Protein AF-A0A969VUM1-F1 (afdb_monomer_lite)

Radius of gyration: 18.4 Å; chains: 1; bounding box: 45×18×63 Å

Structure (mmCIF, N/CA/C/O backbone):
data_AF-A0A969VUM1-F1
#
_entry.id   AF-A0A969VUM1-F1
#
loop_
_atom_site.group_PDB
_atom_site.id
_atom_site.type_symbol
_atom_site.label_atom_id
_atom_site.label_alt_id
_atom_site.label_comp_id
_atom_site.label_asym_id
_atom_site.label_entity_id
_atom_site.label_seq_id
_atom_site.pdbx_PDB_ins_code
_atom_site.Cartn_x
_atom_site.Cartn_y
_atom_site.Cartn_z
_atom_site.occupancy
_atom_site.B_iso_or_equiv
_atom_site.auth_seq_id
_atom_site.auth_comp_id
_atom_site.auth_asym_id
_atom_site.auth_atom_id
_atom_site.pdbx_PDB_model_num
ATOM 1 N N . MET A 1 1 ? -13.388 -3.377 32.852 1.00 68.19 1 MET A N 1
ATOM 2 C CA . MET A 1 1 ? -12.351 -3.955 31.964 1.00 68.19 1 MET A CA 1
ATOM 3 C C . MET A 1 1 ? -12.752 -3.916 30.489 1.00 68.19 1 MET A C 1
ATOM 5 O O . MET A 1 1 ? -11.965 -3.438 29.685 1.00 68.19 1 MET A O 1
ATOM 9 N N . GLU A 1 2 ? -13.977 -4.299 30.121 1.00 82.88 2 GLU A N 1
ATOM 10 C CA 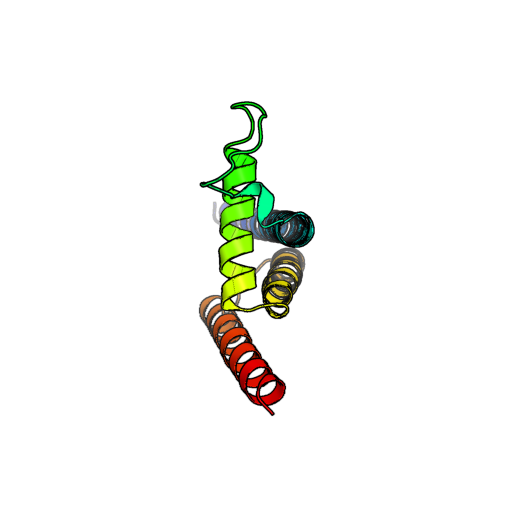. GLU A 1 2 ? -14.432 -4.347 28.713 1.00 82.88 2 GLU A CA 1
ATOM 11 C C . GLU A 1 2 ? -14.342 -3.014 27.940 1.00 82.88 2 GLU A C 1
ATOM 13 O O . GLU A 1 2 ? -13.953 -2.992 26.770 1.00 82.88 2 GLU A O 1
ATOM 18 N N . LYS A 1 3 ? -14.620 -1.878 28.600 1.00 87.06 3 LYS A N 1
ATOM 19 C CA . LYS A 1 3 ? -14.476 -0.539 27.993 1.00 87.06 3 LYS A CA 1
ATOM 20 C C . LYS A 1 3 ? -13.031 -0.226 27.580 1.00 87.06 3 LYS A C 1
ATOM 22 O O . LYS A 1 3 ? -12.814 0.354 26.521 1.00 87.06 3 LYS A O 1
ATOM 27 N N . ILE A 1 4 ? -12.053 -0.648 28.386 1.00 90.94 4 ILE A N 1
ATOM 28 C CA . ILE A 1 4 ? -10.622 -0.435 28.115 1.00 90.94 4 ILE A CA 1
ATOM 29 C C . ILE A 1 4 ? -10.189 -1.288 26.918 1.00 90.94 4 ILE A C 1
ATOM 31 O O . ILE A 1 4 ? -9.538 -0.784 26.010 1.00 90.94 4 ILE A O 1
ATOM 35 N N . ILE A 1 5 ? -10.617 -2.553 26.866 1.00 90.62 5 ILE A N 1
ATOM 36 C CA . ILE A 1 5 ? -10.313 -3.463 25.750 1.00 90.62 5 ILE A CA 1
ATOM 37 C C . ILE A 1 5 ? -10.879 -2.920 24.433 1.00 90.62 5 ILE A C 1
ATOM 39 O O . ILE A 1 5 ? -10.184 -2.889 23.419 1.00 90.62 5 ILE A O 1
ATOM 43 N N . THR A 1 6 ? -12.125 -2.443 24.454 1.00 90.94 6 THR A N 1
ATOM 44 C CA . THR A 1 6 ? -12.776 -1.868 23.268 1.00 90.94 6 THR A CA 1
ATOM 45 C C . THR A 1 6 ? -12.041 -0.619 22.783 1.00 90.94 6 THR A C 1
ATOM 47 O O . THR A 1 6 ? -11.778 -0.482 21.589 1.00 90.94 6 THR A O 1
ATOM 50 N N . PHE A 1 7 ? -11.643 0.259 23.706 1.00 92.38 7 PHE A N 1
ATOM 51 C CA . PHE A 1 7 ? -10.846 1.441 23.388 1.00 92.38 7 PHE A CA 1
ATOM 52 C C . PHE A 1 7 ? -9.497 1.079 22.747 1.00 92.38 7 PHE A C 1
ATOM 54 O O . PHE A 1 7 ? -9.155 1.617 21.693 1.00 92.38 7 PHE A O 1
ATOM 61 N N . ILE A 1 8 ? -8.765 0.124 23.333 1.0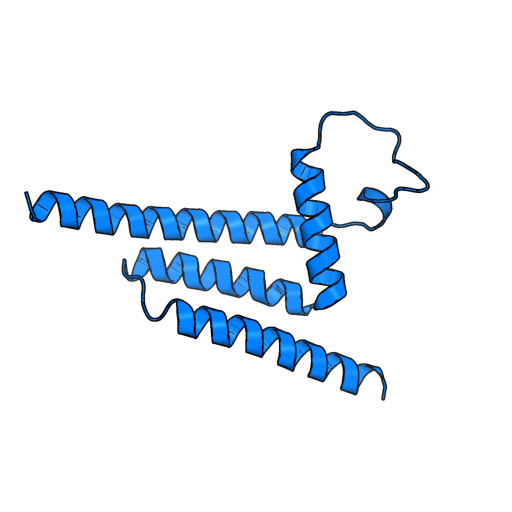0 93.12 8 ILE A N 1
ATOM 62 C CA . ILE A 1 8 ? -7.481 -0.352 22.798 1.00 93.12 8 ILE A CA 1
ATOM 63 C C . ILE A 1 8 ? -7.668 -0.935 21.393 1.00 93.12 8 ILE A C 1
ATOM 65 O O . ILE A 1 8 ? -6.918 -0.590 20.484 1.00 93.12 8 ILE A O 1
ATOM 69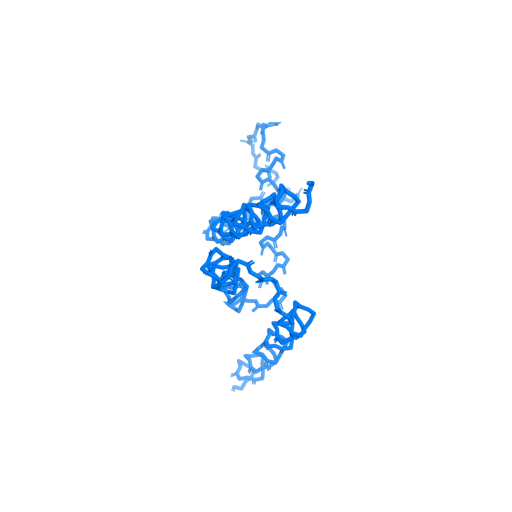 N N . LYS A 1 9 ? -8.697 -1.764 21.179 1.00 92.25 9 LYS A N 1
ATOM 70 C CA . LYS A 1 9 ? -8.981 -2.375 19.873 1.00 92.25 9 LYS A CA 1
ATOM 71 C C . LYS A 1 9 ? -9.212 -1.325 18.786 1.00 92.25 9 LYS A C 1
ATOM 73 O O . LYS A 1 9 ? -8.646 -1.433 17.703 1.00 92.25 9 LYS A O 1
ATOM 78 N N . VAL A 1 10 ? -10.007 -0.297 19.080 1.00 93.50 10 VAL A N 1
ATOM 79 C CA . VAL A 1 10 ? -10.263 0.805 18.141 1.00 93.50 10 VAL A CA 1
ATOM 80 C C . VAL A 1 10 ? -8.969 1.544 17.792 1.00 93.50 10 VAL A C 1
ATOM 82 O O . VAL A 1 10 ? -8.707 1.797 16.618 1.00 93.50 10 VAL A O 1
ATOM 85 N N . LYS A 1 11 ? -8.127 1.832 18.789 1.00 94.06 11 LYS A N 1
ATOM 86 C CA . LYS A 1 11 ? -6.848 2.523 18.583 1.00 94.06 11 LYS A CA 1
ATOM 87 C C . LYS A 1 11 ? -5.845 1.698 17.782 1.00 94.06 11 LYS A C 1
ATOM 89 O O . LYS A 1 11 ? -5.161 2.246 16.924 1.00 94.06 11 LYS A O 1
ATOM 94 N N . LEU A 1 12 ? -5.796 0.387 18.004 1.00 94.44 12 LEU A N 1
ATOM 95 C CA . LEU A 1 12 ? -4.969 -0.519 17.208 1.00 94.44 12 LEU A CA 1
ATOM 96 C C . LEU A 1 12 ? -5.400 -0.543 15.738 1.00 94.44 12 LEU A C 1
ATOM 98 O O . LEU A 1 12 ? -4.541 -0.560 14.863 1.00 94.44 12 LEU A O 1
ATOM 102 N N . ILE A 1 13 ? -6.706 -0.496 15.452 1.00 94.50 13 ILE A N 1
ATOM 103 C CA . ILE A 1 13 ? -7.208 -0.448 14.070 1.00 94.50 13 ILE A CA 1
ATOM 104 C C . ILE A 1 13 ? -6.856 0.888 13.399 1.00 94.50 13 ILE A C 1
ATOM 106 O O . ILE A 1 13 ? -6.438 0.890 12.242 1.00 94.50 13 ILE A O 1
ATOM 110 N N . GLU A 1 14 ? -6.969 2.011 14.115 1.00 93.50 14 GLU A N 1
ATOM 111 C CA . GLU A 1 14 ? -6.528 3.322 13.611 1.00 93.50 14 GLU A CA 1
ATOM 112 C C . GLU A 1 14 ? -5.025 3.315 13.284 1.00 93.50 14 GLU A C 1
ATOM 114 O O . GLU A 1 14 ? -4.632 3.717 12.189 1.00 93.50 14 GLU A O 1
ATOM 119 N N . LEU A 1 15 ? -4.191 2.797 14.195 1.00 95.62 15 LEU A N 1
ATOM 120 C CA . LEU A 1 15 ? -2.746 2.665 13.980 1.00 95.62 15 LEU A CA 1
ATOM 121 C C . LEU A 1 15 ? -2.422 1.746 12.800 1.00 95.62 15 LEU A C 1
ATOM 123 O O . LEU A 1 15 ? -1.580 2.094 11.976 1.00 95.62 15 LEU A O 1
ATOM 127 N N . ALA A 1 16 ? -3.112 0.610 12.674 1.00 94.88 16 ALA A N 1
ATOM 128 C CA . ALA A 1 16 ? -2.946 -0.293 11.540 1.00 94.88 16 ALA A CA 1
ATOM 129 C C . ALA A 1 16 ? -3.277 0.405 10.213 1.00 94.88 16 ALA A C 1
ATOM 131 O O . ALA A 1 16 ? -2.542 0.251 9.239 1.00 94.88 16 ALA A O 1
ATOM 132 N N . GLY A 1 17 ? -4.336 1.220 10.179 1.00 95.62 17 GLY A N 1
ATOM 133 C CA . GLY A 1 17 ? -4.683 2.025 9.010 1.00 95.62 17 GLY A CA 1
ATOM 134 C C . GLY A 1 17 ? -3.595 3.032 8.638 1.00 95.62 17 GLY A C 1
ATOM 135 O O . GLY A 1 17 ? -3.199 3.099 7.477 1.00 95.62 17 GLY A O 1
ATOM 136 N N . ILE A 1 18 ? -3.045 3.748 9.624 1.00 96.69 18 ILE A N 1
ATOM 137 C CA . ILE A 1 18 ? -1.940 4.699 9.416 1.00 96.69 18 ILE A CA 1
ATOM 138 C C . ILE A 1 18 ? -0.702 3.982 8.866 1.00 96.69 18 ILE A C 1
ATOM 140 O O . ILE A 1 18 ? -0.146 4.403 7.853 1.00 96.69 18 ILE A O 1
ATOM 144 N N . VAL A 1 19 ? -0.299 2.868 9.484 1.00 96.81 19 VAL A N 1
ATOM 145 C CA . VAL A 1 19 ? 0.845 2.061 9.028 1.00 96.81 19 VAL A CA 1
ATOM 146 C C . VAL A 1 19 ? 0.628 1.548 7.603 1.00 96.81 19 VAL A C 1
ATOM 148 O O . VAL A 1 19 ? 1.559 1.573 6.805 1.00 96.81 19 VAL A O 1
ATOM 151 N N . THR A 1 20 ? -0.599 1.147 7.259 1.00 95.19 20 THR A N 1
ATOM 152 C CA . THR A 1 20 ? -0.953 0.684 5.906 1.00 95.19 20 THR A CA 1
ATOM 153 C C . THR A 1 20 ? -0.822 1.799 4.862 1.00 95.19 20 THR A C 1
ATOM 155 O O . THR A 1 20 ? -0.361 1.558 3.749 1.00 95.19 20 THR A O 1
ATOM 158 N N . ILE A 1 21 ? -1.181 3.040 5.207 1.00 97.12 21 ILE A N 1
ATOM 159 C CA . ILE A 1 21 ? -0.987 4.192 4.313 1.00 97.12 21 ILE A CA 1
ATOM 160 C C . ILE A 1 21 ? 0.506 4.465 4.114 1.00 97.12 21 ILE A C 1
ATOM 162 O O . ILE A 1 21 ? 0.954 4.635 2.980 1.00 97.12 21 ILE A O 1
ATOM 166 N N . PHE A 1 22 ? 1.288 4.481 5.198 1.00 96.88 22 PHE A N 1
ATOM 167 C CA . PHE A 1 22 ? 2.731 4.711 5.114 1.00 96.88 22 PHE A CA 1
ATOM 168 C C . PHE A 1 22 ? 3.454 3.617 4.329 1.00 96.88 22 PHE A C 1
ATOM 170 O O . PHE A 1 22 ? 4.333 3.936 3.530 1.00 96.88 22 PHE A O 1
ATOM 177 N N . SER A 1 23 ? 3.075 2.347 4.498 1.00 94.56 23 SER A N 1
ATOM 178 C CA . SER A 1 23 ? 3.640 1.257 3.699 1.00 94.56 23 SER A CA 1
ATOM 179 C C . SER A 1 23 ? 3.266 1.390 2.222 1.00 94.56 23 SER A C 1
ATOM 181 O O . SER A 1 23 ? 4.125 1.190 1.367 1.00 94.56 23 SER A O 1
ATOM 183 N N . GLY A 1 24 ? 2.036 1.818 1.915 1.00 95.81 24 GLY A N 1
ATOM 184 C CA . GLY A 1 24 ? 1.615 2.159 0.556 1.00 95.81 24 GLY A CA 1
ATOM 185 C C . GLY A 1 24 ? 2.468 3.269 -0.063 1.00 95.81 24 GLY A C 1
ATOM 186 O O . GLY A 1 24 ? 2.977 3.105 -1.169 1.00 95.81 24 GLY A O 1
ATOM 187 N N . LEU A 1 25 ? 2.687 4.374 0.655 1.00 96.19 25 LEU A N 1
ATOM 188 C CA . LEU A 1 25 ? 3.537 5.476 0.185 1.00 96.19 25 LEU A CA 1
ATOM 189 C C . LEU A 1 25 ? 4.993 5.040 -0.019 1.00 96.19 25 LEU A C 1
ATOM 191 O O . LEU A 1 25 ? 5.588 5.368 -1.043 1.00 96.19 25 LEU A O 1
ATOM 195 N N . ALA A 1 26 ? 5.557 4.274 0.919 1.00 93.81 26 ALA A N 1
ATOM 196 C CA . ALA A 1 26 ? 6.907 3.732 0.787 1.00 93.81 26 ALA A CA 1
ATOM 197 C C . ALA A 1 26 ? 7.028 2.819 -0.444 1.00 93.81 26 ALA A C 1
ATOM 199 O O . ALA A 1 26 ? 7.982 2.940 -1.209 1.00 93.81 26 ALA A O 1
ATOM 200 N N . TYR A 1 27 ? 6.033 1.960 -0.677 1.00 94.19 27 TYR A N 1
ATOM 201 C CA . TYR A 1 27 ? 5.958 1.119 -1.869 1.00 94.19 27 TYR A CA 1
ATOM 202 C C . TYR A 1 27 ? 5.855 1.948 -3.161 1.00 94.19 27 TYR A C 1
ATOM 204 O O . TYR A 1 27 ? 6.555 1.664 -4.126 1.00 94.19 27 TYR A O 1
ATOM 212 N N . PHE A 1 28 ? 5.068 3.025 -3.183 1.00 95.31 28 PHE A N 1
ATOM 213 C CA . PHE A 1 28 ? 4.980 3.913 -4.349 1.00 95.31 28 PHE A CA 1
ATOM 214 C C . PHE A 1 28 ? 6.303 4.623 -4.668 1.00 95.31 28 PHE A C 1
ATOM 216 O O . PHE A 1 28 ? 6.731 4.668 -5.823 1.00 95.31 28 PHE A O 1
ATOM 223 N N . ILE A 1 29 ? 6.981 5.148 -3.645 1.00 92.75 29 ILE A N 1
ATOM 224 C CA . ILE A 1 29 ? 8.316 5.741 -3.804 1.00 92.75 29 ILE A CA 1
ATOM 225 C C . ILE A 1 29 ? 9.281 4.685 -4.342 1.00 92.75 29 ILE A C 1
ATOM 227 O O . ILE A 1 29 ? 10.056 4.952 -5.255 1.00 92.75 29 ILE A O 1
ATOM 231 N N . SER A 1 30 ? 9.196 3.466 -3.821 1.00 91.94 30 SER A N 1
ATOM 232 C CA . SER A 1 30 ? 10.009 2.349 -4.278 1.00 91.94 30 SER A CA 1
ATOM 233 C C . SER A 1 30 ? 9.787 2.025 -5.761 1.00 91.94 30 SER A C 1
ATOM 235 O O . SER A 1 30 ? 10.758 1.888 -6.500 1.00 91.94 30 SER A O 1
ATOM 237 N N . LEU A 1 31 ? 8.531 1.983 -6.221 1.00 93.06 31 LEU A N 1
ATOM 238 C CA . LEU A 1 31 ? 8.208 1.746 -7.633 1.00 93.06 31 LEU A CA 1
ATOM 239 C C . LEU A 1 31 ? 8.730 2.862 -8.548 1.00 93.06 31 LEU A C 1
ATOM 241 O O . LEU A 1 31 ? 9.205 2.584 -9.642 1.00 93.06 31 LEU A O 1
ATOM 245 N N . THR A 1 32 ? 8.641 4.123 -8.117 1.00 90.94 32 THR A N 1
ATOM 246 C CA . THR A 1 32 ? 9.043 5.279 -8.942 1.00 90.94 32 THR A CA 1
ATOM 247 C C . THR A 1 32 ? 10.550 5.530 -8.951 1.00 90.94 32 THR A C 1
ATOM 249 O O . THR A 1 32 ? 11.068 6.097 -9.908 1.00 90.94 32 THR A O 1
ATOM 252 N N . THR A 1 33 ? 11.263 5.105 -7.907 1.00 88.19 33 THR A N 1
ATOM 253 C CA . THR A 1 33 ? 12.730 5.225 -7.799 1.00 88.19 33 THR A CA 1
ATOM 254 C C . THR A 1 33 ? 13.476 3.983 -8.287 1.00 88.19 33 THR A C 1
ATOM 256 O O . THR A 1 33 ? 14.710 3.978 -8.335 1.00 88.19 33 THR A O 1
ATOM 259 N N . TYR A 1 34 ? 12.746 2.930 -8.660 1.00 86.56 34 TYR A N 1
ATOM 260 C CA . TYR A 1 34 ? 13.318 1.713 -9.210 1.00 86.56 34 TYR A CA 1
ATOM 261 C C . TYR A 1 34 ? 14.055 1.983 -10.533 1.00 86.56 34 TYR A C 1
ATOM 263 O O . TYR A 1 34 ? 13.579 2.690 -11.420 1.00 86.56 34 TYR A O 1
ATOM 271 N N . SER A 1 35 ? 15.233 1.375 -10.661 1.00 81.06 35 SER A N 1
ATOM 272 C CA . SER A 1 35 ? 16.025 1.329 -11.888 1.00 81.06 35 SER A CA 1
ATOM 273 C C . SER A 1 35 ? 16.755 -0.007 -11.945 1.00 81.06 35 SER A C 1
ATOM 275 O O . SER A 1 35 ? 17.325 -0.436 -10.940 1.00 81.06 35 SER A O 1
ATOM 277 N N . ALA A 1 36 ? 16.791 -0.635 -13.122 1.00 72.81 36 ALA A N 1
ATOM 278 C CA . ALA A 1 36 ? 17.458 -1.921 -13.330 1.00 72.81 36 ALA A CA 1
ATOM 279 C C . ALA A 1 36 ? 18.959 -1.881 -12.964 1.00 72.81 36 ALA A C 1
ATOM 281 O O . ALA A 1 36 ? 19.514 -2.866 -12.478 1.00 72.81 36 ALA A O 1
ATOM 282 N N . ASN A 1 37 ? 19.613 -0.718 -13.097 1.00 67.94 37 ASN A N 1
ATOM 283 C CA . ASN A 1 37 ? 21.014 -0.541 -12.696 1.00 67.94 37 ASN A CA 1
ATOM 284 C C . ASN A 1 37 ? 21.234 -0.626 -11.175 1.00 67.94 37 ASN A C 1
ATOM 286 O O . ASN A 1 37 ? 22.346 -0.920 -10.746 1.00 67.94 37 ASN A O 1
ATOM 290 N N . ASN A 1 38 ? 20.202 -0.402 -10.353 1.00 65.81 38 ASN A N 1
ATOM 291 C CA . ASN A 1 38 ? 20.323 -0.433 -8.891 1.00 65.81 38 ASN A CA 1
ATOM 292 C C . ASN A 1 38 ? 20.452 -1.863 -8.327 1.00 65.81 38 ASN A C 1
ATOM 294 O O . ASN A 1 38 ? 20.780 -2.016 -7.151 1.00 65.81 38 ASN A O 1
ATOM 298 N N . ILE A 1 39 ? 20.187 -2.896 -9.140 1.00 65.50 39 ILE A N 1
ATOM 299 C CA . ILE A 1 39 ? 20.166 -4.320 -8.745 1.00 65.50 39 ILE A CA 1
ATOM 300 C C . ILE A 1 39 ? 21.176 -5.152 -9.568 1.00 65.50 39 ILE A C 1
ATOM 302 O O . ILE A 1 39 ? 21.266 -6.368 -9.422 1.00 65.50 39 ILE A O 1
ATOM 306 N N . SER A 1 40 ? 21.967 -4.520 -10.444 1.00 63.41 40 SER A N 1
ATOM 307 C CA . SER A 1 40 ? 22.859 -5.247 -11.355 1.00 63.41 40 SER A CA 1
ATOM 308 C C . SER A 1 40 ? 23.928 -6.045 -10.600 1.00 63.41 40 SER A C 1
ATOM 310 O O . SER A 1 40 ? 24.776 -5.485 -9.907 1.00 63.41 40 SER A O 1
ATOM 312 N N . TYR A 1 41 ? 23.900 -7.370 -10.767 1.00 59.97 41 TYR A N 1
ATOM 313 C CA . TYR A 1 41 ? 24.893 -8.290 -10.197 1.00 59.97 41 TYR A CA 1
ATOM 314 C C . TYR A 1 41 ? 26.193 -8.326 -11.018 1.00 59.97 41 TYR A C 1
ATOM 316 O O . TYR A 1 41 ? 27.251 -8.667 -10.497 1.00 59.97 41 TYR A O 1
ATOM 324 N N . VAL A 1 42 ? 26.100 -7.993 -12.312 1.00 62.41 42 VAL A N 1
ATOM 325 C CA . VAL A 1 42 ? 27.209 -8.066 -13.280 1.00 62.41 42 VAL A CA 1
ATOM 326 C C . VAL A 1 42 ? 28.073 -6.803 -13.230 1.00 62.41 42 VAL A C 1
ATOM 328 O O . VAL A 1 42 ? 29.289 -6.888 -13.366 1.00 62.41 42 VAL A O 1
ATOM 331 N N . PHE A 1 43 ? 27.456 -5.647 -12.973 1.00 59.09 43 PHE A N 1
ATOM 332 C CA . PHE A 1 43 ? 28.141 -4.377 -12.736 1.00 59.09 43 PHE A CA 1
ATOM 333 C C . PHE A 1 43 ? 27.620 -3.778 -11.430 1.00 59.09 43 PHE A C 1
ATOM 335 O O . PHE A 1 43 ? 26.714 -2.940 -11.469 1.00 59.09 43 PHE A O 1
ATOM 342 N N . PRO A 1 44 ? 28.128 -4.235 -10.270 1.00 58.16 44 PRO A N 1
ATOM 343 C CA . PRO A 1 44 ? 27.724 -3.656 -9.003 1.00 58.16 44 PRO A CA 1
ATOM 344 C C . PRO A 1 44 ? 28.078 -2.163 -9.030 1.00 58.16 44 PRO A C 1
ATOM 346 O O . PRO A 1 44 ? 29.210 -1.815 -9.375 1.00 58.16 44 PRO A O 1
ATOM 349 N N . PRO A 1 45 ? 27.138 -1.258 -8.714 1.00 57.41 45 PRO A N 1
ATOM 350 C CA . PRO A 1 45 ? 27.464 0.152 -8.629 1.00 57.41 45 PRO A CA 1
ATOM 351 C C . PRO A 1 45 ? 28.539 0.345 -7.554 1.00 57.41 45 PRO A C 1
ATOM 353 O O . PRO A 1 45 ? 28.376 -0.104 -6.418 1.00 57.41 45 PRO A 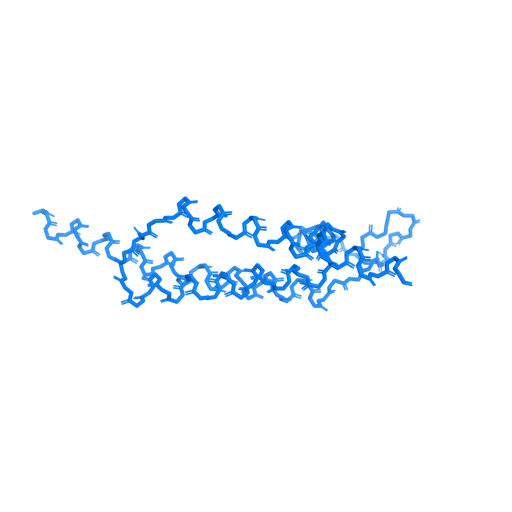O 1
ATOM 356 N N . ASP A 1 46 ? 29.628 1.031 -7.907 1.00 61.69 46 ASP A N 1
ATOM 357 C CA . ASP A 1 46 ? 30.662 1.475 -6.970 1.00 61.69 46 ASP A CA 1
ATOM 358 C C . ASP A 1 46 ? 30.044 2.453 -5.966 1.00 61.69 46 ASP A C 1
ATOM 360 O O . ASP A 1 46 ? 30.108 3.664 -6.173 1.00 61.69 46 ASP A O 1
ATOM 364 N N . LYS A 1 47 ? 29.368 1.966 -4.919 1.00 52.28 47 LYS A N 1
ATOM 365 C CA . LYS A 1 47 ? 28.987 2.755 -3.738 1.00 52.28 47 LYS A CA 1
ATOM 366 C C . LYS A 1 47 ? 28.417 1.888 -2.619 1.00 52.28 47 LYS A C 1
ATOM 368 O O . LYS A 1 47 ? 27.269 1.464 -2.641 1.00 52.28 47 LYS A O 1
ATOM 373 N N . ASN A 1 48 ? 29.238 1.797 -1.578 1.00 47.47 48 ASN A N 1
ATOM 374 C CA . ASN A 1 48 ? 28.880 1.910 -0.169 1.00 47.47 48 ASN A CA 1
ATOM 375 C C . ASN A 1 48 ? 27.830 0.927 0.368 1.00 47.47 48 ASN A C 1
ATOM 377 O O . ASN A 1 48 ? 26.624 1.039 0.174 1.00 47.47 48 ASN A O 1
ATOM 381 N N . THR A 1 49 ? 28.351 0.054 1.218 1.00 48.69 49 THR A N 1
ATOM 382 C CA . THR A 1 49 ? 27.763 -0.919 2.147 1.00 48.69 49 THR A CA 1
ATOM 383 C C . THR A 1 49 ? 26.630 -0.423 3.072 1.00 48.69 49 THR A C 1
ATOM 385 O O . THR A 1 49 ? 26.277 -1.121 4.022 1.00 48.69 49 THR A O 1
ATOM 388 N N . HIS A 1 50 ? 26.011 0.732 2.813 1.00 51.09 50 HIS A N 1
ATOM 389 C CA . HIS A 1 50 ? 25.085 1.396 3.733 1.00 51.09 50 HIS A CA 1
ATOM 390 C C . HIS A 1 50 ? 23.586 1.169 3.470 1.00 51.09 50 HIS A C 1
ATOM 392 O O . HIS A 1 50 ? 22.786 1.394 4.375 1.00 51.09 50 HIS A O 1
ATOM 398 N N . ASN A 1 51 ? 23.176 0.661 2.301 1.00 64.75 51 ASN A N 1
ATOM 399 C CA . ASN A 1 51 ? 21.765 0.713 1.879 1.00 64.75 51 ASN A CA 1
ATOM 400 C C . ASN A 1 51 ? 21.056 -0.652 1.746 1.00 64.75 51 ASN A C 1
ATOM 402 O O . ASN A 1 51 ? 20.175 -0.814 0.903 1.00 64.75 51 ASN A O 1
ATOM 406 N N . LYS A 1 52 ? 21.364 -1.636 2.606 1.00 69.19 52 LYS A N 1
ATOM 407 C CA . LYS A 1 52 ? 20.654 -2.941 2.615 1.00 69.19 52 LYS A CA 1
ATOM 408 C C . LYS A 1 52 ? 19.132 -2.795 2.749 1.00 69.19 52 LYS A C 1
ATOM 410 O O . LYS A 1 52 ? 18.389 -3.556 2.140 1.00 69.19 52 LYS A O 1
ATOM 415 N N . PHE A 1 53 ? 18.677 -1.793 3.503 1.00 72.50 53 PHE A N 1
ATOM 416 C CA . PHE A 1 53 ? 17.254 -1.496 3.657 1.00 72.50 53 PHE A CA 1
ATOM 417 C C . PHE A 1 53 ? 16.609 -1.068 2.331 1.00 72.50 53 PHE A C 1
ATOM 419 O O . PHE A 1 53 ? 15.590 -1.624 1.948 1.00 72.50 53 PHE A O 1
ATOM 426 N N . PHE A 1 54 ? 17.235 -0.153 1.583 1.00 77.06 54 PHE A N 1
ATOM 427 C CA . PHE A 1 54 ? 16.736 0.284 0.271 1.00 77.06 54 PHE A CA 1
ATOM 428 C C . PHE A 1 54 ? 16.834 -0.807 -0.800 1.00 77.06 54 PHE A C 1
ATOM 430 O O . PHE A 1 54 ? 15.979 -0.881 -1.675 1.00 77.06 54 PHE A O 1
ATOM 437 N N . SER A 1 55 ? 17.826 -1.695 -0.706 1.00 79.62 55 SER A N 1
ATOM 438 C CA . SER A 1 55 ? 17.951 -2.828 -1.626 1.00 79.62 55 SER A CA 1
ATOM 439 C C . SER A 1 55 ? 16.717 -3.740 -1.589 1.00 79.62 55 SER A C 1
ATOM 441 O O . SER A 1 55 ? 16.240 -4.152 -2.641 1.00 79.62 55 SER A O 1
ATOM 443 N N . PHE A 1 56 ? 16.133 -3.976 -0.408 1.00 84.19 56 PHE A N 1
ATOM 444 C CA . PHE A 1 56 ? 14.884 -4.736 -0.272 1.00 84.19 56 PHE A CA 1
ATOM 445 C C . PHE A 1 56 ? 13.717 -4.110 -1.053 1.00 84.19 56 PHE A C 1
ATOM 447 O O . PHE A 1 56 ? 12.991 -4.812 -1.753 1.00 84.19 56 PHE A O 1
ATOM 454 N N . PHE A 1 57 ? 13.572 -2.785 -0.981 1.00 87.56 57 PHE A N 1
ATOM 455 C CA . PHE A 1 57 ? 12.559 -2.033 -1.726 1.00 87.56 57 PHE A CA 1
ATOM 456 C C . PHE A 1 57 ? 12.753 -2.156 -3.245 1.00 87.56 57 PHE A C 1
ATOM 458 O O . PHE A 1 57 ? 11.790 -2.395 -3.981 1.00 87.56 57 PHE A O 1
ATOM 465 N N . TYR A 1 58 ? 14.000 -2.110 -3.719 1.00 87.62 58 TYR A N 1
ATOM 466 C CA . TYR A 1 58 ? 14.299 -2.314 -5.136 1.00 87.62 58 TYR A CA 1
ATOM 467 C C . TYR A 1 58 ? 13.941 -3.723 -5.613 1.00 87.62 58 TYR A C 1
ATOM 469 O O . TYR A 1 58 ? 13.273 -3.833 -6.635 1.00 87.62 58 TYR A O 1
ATOM 477 N N . TYR A 1 59 ? 14.275 -4.777 -4.859 1.00 87.00 59 TYR A N 1
ATOM 478 C CA . TYR A 1 59 ? 13.878 -6.151 -5.208 1.00 87.00 59 TYR A CA 1
ATOM 479 C C . TYR A 1 59 ? 12.359 -6.347 -5.232 1.00 87.00 59 TYR A C 1
ATOM 481 O O . TYR A 1 59 ? 11.832 -6.998 -6.128 1.00 87.00 59 TYR A O 1
ATOM 489 N N . ILE A 1 60 ? 11.642 -5.766 -4.265 1.00 90.38 60 ILE A N 1
ATOM 490 C CA . ILE A 1 60 ? 10.174 -5.764 -4.267 1.00 90.38 60 ILE A CA 1
ATOM 491 C C . ILE A 1 60 ? 9.657 -5.118 -5.552 1.00 90.38 60 ILE A C 1
ATOM 493 O O . ILE A 1 60 ? 8.800 -5.679 -6.227 1.00 90.38 60 ILE A O 1
ATOM 497 N N . SER A 1 61 ? 10.175 -3.941 -5.893 1.00 92.38 61 SER A N 1
ATOM 498 C CA . SER A 1 61 ? 9.691 -3.181 -7.048 1.00 92.38 61 SER A CA 1
ATOM 499 C C . SER A 1 61 ? 9.984 -3.895 -8.355 1.00 92.38 61 SER A C 1
ATOM 501 O O . SER A 1 61 ? 9.102 -3.953 -9.202 1.00 92.38 61 SER A O 1
ATOM 503 N N . ASP A 1 62 ? 11.173 -4.485 -8.478 1.00 90.25 62 ASP A N 1
ATOM 504 C CA . ASP A 1 62 ? 11.571 -5.327 -9.604 1.00 90.25 62 ASP A CA 1
ATOM 505 C C . ASP A 1 62 ? 10.558 -6.450 -9.829 1.00 90.25 62 ASP A C 1
ATOM 507 O O . ASP A 1 62 ? 9.949 -6.542 -10.892 1.00 90.25 62 ASP A O 1
ATOM 511 N N . PHE A 1 63 ? 10.281 -7.225 -8.776 1.00 91.19 63 PHE A N 1
ATOM 512 C CA . PHE A 1 63 ? 9.326 -8.325 -8.825 1.00 91.19 63 PHE A CA 1
ATOM 513 C C . PHE A 1 63 ? 7.925 -7.860 -9.244 1.00 91.19 63 PHE A C 1
ATOM 515 O O . PHE A 1 63 ? 7.325 -8.437 -10.149 1.00 91.19 63 PHE A O 1
ATOM 522 N N . PHE A 1 64 ? 7.387 -6.812 -8.610 1.00 92.69 64 PHE A N 1
ATOM 523 C CA . PHE A 1 64 ? 6.028 -6.347 -8.902 1.00 92.69 64 PHE A CA 1
ATOM 524 C C . PHE A 1 64 ? 5.905 -5.705 -10.291 1.00 92.69 64 PHE A C 1
ATOM 526 O O . PHE A 1 64 ? 4.914 -5.948 -10.980 1.00 92.69 64 PHE A O 1
ATOM 533 N N . LEU A 1 65 ? 6.891 -4.911 -10.720 1.00 92.06 65 LEU A N 1
ATOM 534 C CA . LEU A 1 65 ? 6.900 -4.298 -12.051 1.00 92.06 65 LEU A CA 1
ATOM 535 C C . LEU A 1 65 ? 7.090 -5.346 -13.146 1.00 92.06 65 LEU A C 1
ATOM 537 O O . LEU A 1 65 ? 6.428 -5.262 -14.174 1.00 92.06 65 LEU A O 1
ATOM 541 N N . GLN A 1 66 ? 7.933 -6.355 -12.935 1.00 89.31 66 GLN A N 1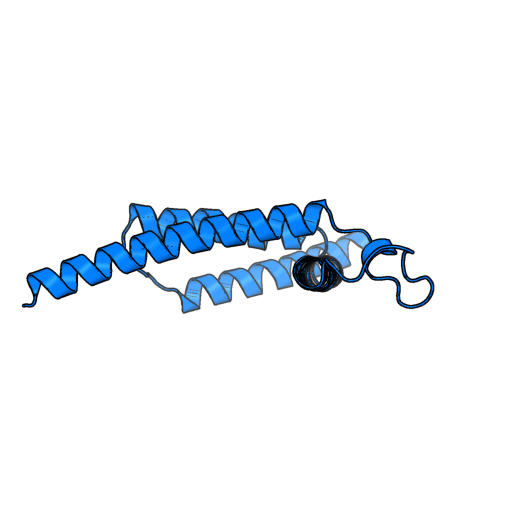
ATOM 542 C CA . GLN A 1 66 ? 8.125 -7.421 -13.915 1.00 89.31 66 GLN A CA 1
ATOM 543 C C . GLN A 1 66 ? 6.904 -8.347 -14.002 1.00 89.31 66 GLN A C 1
ATOM 545 O O . GLN A 1 66 ? 6.526 -8.757 -15.096 1.00 89.31 66 GLN A O 1
ATOM 550 N N . ALA A 1 67 ? 6.265 -8.657 -12.870 1.00 90.12 67 ALA A N 1
ATOM 551 C CA . ALA A 1 67 ? 5.097 -9.535 -12.840 1.00 90.12 67 ALA A CA 1
ATOM 552 C C . ALA A 1 67 ? 3.820 -8.861 -13.365 1.00 90.12 67 ALA A C 1
ATOM 554 O O . ALA A 1 67 ? 3.002 -9.514 -14.011 1.00 90.12 67 ALA A O 1
ATOM 555 N N . PHE A 1 68 ? 3.618 -7.574 -13.065 1.00 90.62 68 PHE A N 1
ATOM 556 C CA . PHE A 1 68 ? 2.331 -6.899 -13.285 1.00 90.62 68 PHE A CA 1
ATOM 557 C C . PHE A 1 68 ? 2.428 -5.596 -14.088 1.00 90.62 68 PHE A C 1
ATOM 559 O O . PHE A 1 68 ? 1.403 -4.975 -14.380 1.00 90.62 68 PHE A O 1
ATOM 566 N N . GLY A 1 69 ? 3.631 -5.147 -14.443 1.00 90.44 69 GLY A N 1
ATOM 567 C CA . GLY A 1 69 ? 3.842 -3.914 -15.195 1.00 90.44 69 GLY A CA 1
ATOM 568 C C . GLY A 1 69 ? 3.235 -2.699 -14.496 1.00 90.44 69 GLY A C 1
ATOM 569 O O . GLY A 1 69 ? 3.358 -2.510 -13.284 1.00 90.44 69 GLY A O 1
ATOM 570 N N . ILE A 1 70 ? 2.515 -1.880 -15.265 1.00 88.44 70 ILE A N 1
ATOM 571 C CA . ILE A 1 70 ? 1.882 -0.657 -14.757 1.00 88.44 70 ILE A CA 1
ATOM 572 C C . ILE A 1 70 ? 0.774 -0.926 -13.726 1.00 88.44 70 ILE A C 1
ATOM 574 O O . ILE A 1 70 ? 0.435 -0.055 -12.926 1.00 88.44 70 ILE A O 1
ATOM 578 N N . LEU A 1 71 ? 0.235 -2.146 -13.679 1.00 92.62 71 LEU A N 1
ATOM 579 C CA . LEU A 1 71 ? -0.777 -2.525 -12.694 1.00 92.62 71 LEU A CA 1
ATOM 580 C C . LEU A 1 71 ? -0.200 -2.666 -11.286 1.00 92.62 71 LEU A C 1
ATOM 582 O O . LEU A 1 71 ? -0.960 -2.618 -10.320 1.00 92.62 71 LEU A O 1
ATOM 586 N N . ALA A 1 72 ? 1.125 -2.753 -11.131 1.00 93.19 72 ALA A N 1
ATOM 587 C CA . ALA A 1 72 ? 1.779 -2.713 -9.825 1.00 93.19 72 ALA A CA 1
ATOM 588 C C . ALA A 1 72 ? 1.392 -1.457 -9.014 1.00 93.19 72 ALA A C 1
ATOM 590 O O . ALA A 1 72 ? 1.326 -1.512 -7.784 1.00 93.19 72 ALA A O 1
ATOM 591 N N . PHE A 1 73 ? 1.057 -0.348 -9.686 1.00 92.25 73 PHE A N 1
ATOM 592 C CA . PHE A 1 73 ? 0.575 0.885 -9.055 1.00 92.25 73 PHE A CA 1
ATOM 593 C C . PHE A 1 73 ? -0.852 0.772 -8.482 1.00 92.25 73 PHE A C 1
ATOM 595 O O . PHE A 1 73 ? -1.210 1.520 -7.570 1.00 92.25 73 PHE A O 1
ATOM 602 N N . LEU A 1 74 ? -1.671 -0.188 -8.931 1.00 92.88 74 LEU A N 1
ATOM 603 C CA . LEU A 1 74 ? -2.994 -0.439 -8.340 1.00 92.88 74 LEU A CA 1
ATOM 604 C C . LEU A 1 74 ? -2.895 -1.016 -6.924 1.00 92.88 74 LEU A C 1
ATOM 606 O O . LEU A 1 74 ? -3.784 -0.777 -6.102 1.00 92.88 74 LEU A O 1
ATOM 610 N N . ILE A 1 75 ? -1.816 -1.746 -6.619 1.00 93.12 75 ILE A N 1
ATOM 611 C CA . ILE A 1 75 ? -1.537 -2.241 -5.264 1.00 93.12 75 ILE A CA 1
ATOM 612 C C . ILE A 1 75 ? -1.363 -1.053 -4.316 1.00 93.12 75 ILE A C 1
ATOM 614 O O . ILE A 1 75 ? -1.966 -1.027 -3.244 1.00 93.12 75 ILE A O 1
ATOM 618 N N . PHE A 1 76 ? -0.609 -0.034 -4.743 1.00 94.38 76 PHE A N 1
ATOM 619 C CA . PHE A 1 76 ? -0.447 1.212 -3.994 1.00 94.38 76 PHE A CA 1
ATOM 620 C C . PHE A 1 76 ? -1.800 1.876 -3.710 1.00 94.38 76 PHE A C 1
ATOM 622 O O . PHE A 1 76 ? -2.116 2.146 -2.550 1.00 94.38 76 PHE A O 1
ATOM 629 N N . LEU A 1 77 ? -2.621 2.093 -4.743 1.00 94.12 77 LEU A N 1
ATOM 630 C CA . LEU A 1 77 ? -3.929 2.733 -4.578 1.00 94.12 77 LEU A CA 1
ATOM 631 C C . LEU A 1 77 ? -4.823 1.958 -3.603 1.00 94.12 77 LEU A C 1
ATOM 633 O O . LEU A 1 77 ? -5.462 2.558 -2.738 1.00 94.12 77 LEU A O 1
ATOM 637 N N . ASN A 1 78 ? -4.819 0.626 -3.684 1.00 94.69 78 ASN A N 1
ATOM 638 C CA . ASN A 1 78 ? -5.562 -0.216 -2.753 1.00 94.69 78 ASN A CA 1
ATOM 639 C C . ASN A 1 78 ? -5.089 -0.057 -1.303 1.00 94.69 78 ASN A C 1
ATOM 641 O O . ASN A 1 78 ? -5.929 0.050 -0.410 1.00 94.69 78 ASN A O 1
ATOM 645 N N . LEU A 1 79 ? -3.776 -0.003 -1.052 1.00 94.25 79 LEU A N 1
ATOM 646 C CA . LEU A 1 79 ? -3.234 0.199 0.297 1.00 94.25 79 LEU A CA 1
ATOM 647 C C . LEU A 1 79 ? -3.665 1.549 0.886 1.00 94.25 79 LEU A C 1
ATOM 649 O O . LEU A 1 79 ? -4.086 1.599 2.042 1.00 94.25 79 LEU A O 1
ATOM 653 N N . ILE A 1 80 ? -3.644 2.623 0.090 1.00 96.19 80 ILE A N 1
ATOM 654 C CA . ILE A 1 80 ? -4.082 3.954 0.538 1.00 96.19 80 ILE A CA 1
ATOM 655 C C . ILE A 1 80 ? -5.579 3.968 0.857 1.00 96.19 80 ILE A C 1
ATOM 657 O O . ILE A 1 80 ? -5.979 4.412 1.936 1.00 96.19 80 ILE A O 1
ATOM 661 N N . ILE A 1 81 ? -6.413 3.443 -0.046 1.00 94.25 81 ILE A N 1
ATOM 662 C CA . ILE A 1 81 ? -7.870 3.397 0.142 1.00 94.25 81 ILE A CA 1
ATOM 663 C C . ILE A 1 81 ? -8.222 2.539 1.358 1.00 94.25 81 ILE A C 1
ATOM 665 O O . ILE A 1 81 ? -9.047 2.929 2.187 1.00 94.25 81 ILE A O 1
ATOM 669 N N . TRP A 1 82 ? -7.597 1.370 1.493 1.00 94.44 82 TRP A N 1
ATOM 670 C CA . TRP A 1 82 ? -7.895 0.449 2.580 1.00 94.44 82 TRP A CA 1
ATOM 671 C C . TRP A 1 82 ? -7.380 0.959 3.929 1.00 94.44 82 TRP A C 1
ATOM 673 O O . TRP A 1 82 ? -8.117 0.910 4.914 1.00 94.44 82 TRP A O 1
ATOM 683 N N . GLY A 1 83 ? -6.179 1.537 3.974 1.00 94.44 83 GLY A N 1
ATOM 684 C CA . GLY A 1 83 ? -5.660 2.201 5.167 1.00 94.44 83 GLY A CA 1
ATOM 685 C C . GLY A 1 83 ? -6.550 3.367 5.612 1.00 94.44 83 GLY A C 1
ATOM 686 O O . GLY A 1 83 ? -6.911 3.455 6.787 1.00 94.44 83 GLY A O 1
ATOM 687 N N . GLY A 1 84 ? -7.021 4.190 4.668 1.00 94.06 84 GLY A N 1
ATOM 688 C CA . GLY A 1 84 ? -8.008 5.240 4.938 1.00 94.06 84 GLY A CA 1
ATOM 689 C C . GLY A 1 84 ? -9.338 4.682 5.459 1.00 94.06 84 GLY A C 1
ATOM 690 O O . GLY A 1 84 ? -9.901 5.200 6.425 1.00 94.06 84 GLY A O 1
ATOM 691 N N . TYR A 1 85 ? -9.814 3.572 4.887 1.00 94.00 85 TYR A N 1
ATOM 692 C CA . TYR A 1 85 ? -11.020 2.882 5.349 1.00 94.00 85 TYR A CA 1
ATOM 693 C C . TYR A 1 85 ? -10.897 2.407 6.802 1.00 94.00 85 TYR A C 1
ATOM 695 O O . TYR A 1 85 ? -11.840 2.571 7.578 1.00 94.00 85 TYR A O 1
ATOM 703 N N . LEU A 1 86 ? -9.743 1.854 7.190 1.00 93.94 86 LEU A N 1
ATOM 704 C CA . LEU A 1 86 ? -9.482 1.413 8.563 1.00 93.94 86 LEU A CA 1
ATOM 705 C C . LEU A 1 86 ? -9.535 2.581 9.555 1.00 93.94 86 LEU A C 1
ATOM 707 O O . LEU A 1 86 ? -10.163 2.445 10.604 1.00 93.94 86 LEU A O 1
ATOM 711 N N . ILE A 1 87 ? -8.963 3.736 9.205 1.00 93.88 87 ILE A N 1
ATOM 712 C CA . ILE A 1 87 ? -8.981 4.939 10.053 1.00 93.88 87 ILE A CA 1
ATOM 713 C C . ILE A 1 87 ? -10.408 5.485 10.207 1.00 93.88 87 ILE A C 1
ATOM 715 O O . ILE A 1 87 ? -10.843 5.788 11.319 1.00 93.88 87 ILE A O 1
ATOM 719 N N . LEU A 1 88 ? -11.157 5.591 9.105 1.00 92.75 88 LEU A N 1
ATOM 720 C CA . LEU A 1 88 ? -12.493 6.195 9.103 1.00 92.75 88 LEU A CA 1
ATOM 721 C C . LEU A 1 88 ? -13.554 5.293 9.739 1.00 92.75 88 LEU A C 1
ATOM 723 O O . LEU A 1 88 ? -14.398 5.763 10.500 1.00 92.75 88 LEU A O 1
ATOM 727 N N . LYS A 1 89 ? -13.544 3.996 9.415 1.00 92.12 89 LYS A N 1
ATOM 728 C CA . LYS A 1 89 ? -14.571 3.050 9.875 1.00 92.12 89 LYS A CA 1
ATOM 729 C C . LYS A 1 89 ? -14.197 2.334 11.167 1.00 92.12 89 LYS A C 1
ATOM 731 O O . LYS A 1 89 ? -15.087 1.780 11.807 1.00 92.12 89 LYS A O 1
ATOM 736 N N . LYS A 1 90 ? -12.914 2.333 11.550 1.00 90.25 90 LYS A N 1
ATOM 737 C CA . LYS A 1 90 ? -12.390 1.727 12.790 1.00 90.25 90 LYS A CA 1
ATOM 738 C C . LYS A 1 90 ? -12.770 0.254 12.960 1.00 90.25 90 LYS A C 1
ATOM 740 O O . LYS A 1 90 ? -12.888 -0.256 14.072 1.00 90.25 90 LYS A O 1
ATOM 745 N N . ARG A 1 91 ? -12.977 -0.434 11.836 1.00 87.81 91 ARG A N 1
ATOM 746 C CA . ARG A 1 91 ? -13.373 -1.841 11.757 1.00 87.81 91 ARG A CA 1
ATOM 747 C C . ARG A 1 91 ? -12.679 -2.511 10.583 1.00 87.81 91 ARG A C 1
ATOM 749 O O . ARG A 1 91 ? -12.533 -1.921 9.513 1.00 87.81 91 ARG A O 1
ATOM 756 N N . ILE A 1 92 ? -12.286 -3.760 10.789 1.00 87.38 92 ILE A N 1
ATOM 757 C CA . ILE A 1 92 ? -11.724 -4.610 9.745 1.00 87.38 92 ILE A CA 1
ATOM 758 C C . ILE A 1 92 ? -12.883 -5.420 9.176 1.00 87.38 92 ILE A C 1
ATOM 760 O O . ILE A 1 92 ? -13.402 -6.313 9.838 1.00 87.38 92 ILE A O 1
ATOM 764 N N . GLU A 1 93 ? -13.311 -5.080 7.966 1.00 87.00 93 GLU A N 1
ATOM 765 C CA . GLU A 1 93 ? -14.398 -5.779 7.282 1.00 87.00 93 GLU A CA 1
ATOM 766 C C . GLU A 1 93 ? -13.890 -6.516 6.061 1.00 87.00 93 GLU A C 1
ATOM 768 O O . GLU A 1 93 ? -13.208 -5.925 5.215 1.00 87.00 93 GLU A O 1
ATOM 773 N N . ASN A 1 94 ? -14.301 -7.782 5.962 1.00 87.12 94 ASN A N 1
ATOM 774 C CA . ASN A 1 94 ? -14.154 -8.622 4.778 1.00 87.12 94 ASN A CA 1
ATOM 775 C C . ASN A 1 94 ? -12.720 -8.630 4.229 1.00 87.12 94 ASN A C 1
ATOM 777 O O . ASN A 1 94 ? -12.519 -8.549 3.019 1.00 87.12 94 ASN A O 1
ATOM 781 N N . PHE A 1 95 ? -11.725 -8.704 5.120 1.00 86.31 95 PHE A N 1
ATOM 782 C CA . PHE A 1 95 ? -10.310 -8.608 4.754 1.00 86.31 95 PHE A CA 1
ATOM 783 C C . PHE A 1 95 ? -9.920 -9.622 3.674 1.00 86.31 95 PHE A C 1
ATOM 785 O O . PHE A 1 95 ? -9.410 -9.233 2.626 1.00 86.31 95 PHE A O 1
ATOM 792 N N . SER A 1 96 ? -10.251 -10.899 3.883 1.00 88.50 96 SER A N 1
ATOM 793 C CA . SER A 1 96 ? -9.927 -11.974 2.941 1.00 88.50 96 SER A CA 1
ATOM 794 C C . SER A 1 96 ? -10.566 -11.762 1.569 1.00 88.50 96 SER A C 1
ATOM 796 O O . SER A 1 96 ? -9.932 -12.005 0.550 1.00 88.50 96 SER A O 1
ATOM 798 N N . ILE A 1 97 ? -11.803 -11.256 1.533 1.00 91.75 97 ILE A N 1
ATOM 799 C CA . ILE A 1 97 ? -12.532 -10.993 0.286 1.00 91.75 97 ILE A CA 1
ATOM 800 C C . ILE A 1 97 ? -11.872 -9.840 -0.475 1.00 91.75 97 ILE A C 1
ATOM 802 O O . ILE A 1 97 ? -11.625 -9.960 -1.669 1.00 91.75 97 ILE A O 1
ATOM 806 N N . LYS A 1 98 ? -11.532 -8.740 0.211 1.00 90.69 98 LYS A N 1
ATOM 807 C CA . LYS A 1 98 ? -10.831 -7.602 -0.407 1.00 90.69 98 LYS A CA 1
ATOM 808 C C . LYS A 1 98 ? -9.478 -8.019 -0.983 1.00 90.69 98 LYS A C 1
ATOM 810 O O . LYS A 1 98 ? -9.145 -7.619 -2.093 1.00 90.69 98 LYS A O 1
ATOM 815 N N . LEU A 1 99 ? -8.731 -8.847 -0.254 1.00 90.25 99 LEU A N 1
ATOM 816 C CA . LEU A 1 99 ? -7.442 -9.369 -0.702 1.00 90.25 99 LEU A CA 1
ATOM 817 C C . LEU A 1 99 ? -7.591 -10.288 -1.924 1.00 90.25 99 LEU A C 1
ATOM 819 O O . LEU A 1 99 ? -6.839 -10.155 -2.885 1.00 90.25 99 LEU A O 1
ATOM 823 N N . LEU A 1 100 ? -8.604 -11.156 -1.930 1.00 93.88 100 LEU A N 1
ATOM 824 C CA . LEU A 1 100 ? -8.926 -12.008 -3.075 1.00 93.88 100 LEU A CA 1
ATOM 825 C C . LEU A 1 100 ? -9.294 -11.180 -4.317 1.00 93.88 100 LEU A C 1
ATOM 827 O O . LEU A 1 100 ? -8.776 -11.446 -5.399 1.00 93.88 100 LEU A O 1
ATOM 831 N N . PHE A 1 101 ? -10.122 -10.142 -4.165 1.00 92.38 101 PHE A N 1
ATOM 832 C CA . PHE A 1 101 ? -10.463 -9.241 -5.271 1.00 92.38 101 PHE A CA 1
ATOM 833 C C . PHE A 1 101 ? -9.255 -8.469 -5.797 1.00 92.38 101 PHE A C 1
ATOM 835 O O . PHE A 1 101 ? -9.128 -8.309 -7.008 1.00 92.38 101 PHE A O 1
ATOM 842 N N . LEU A 1 102 ? -8.352 -8.029 -4.918 1.00 93.00 102 LEU A N 1
ATOM 843 C CA . LEU A 1 102 ? -7.113 -7.370 -5.323 1.00 93.00 102 LEU A CA 1
ATOM 844 C C . LEU A 1 102 ? -6.264 -8.301 -6.195 1.00 93.00 102 LEU A C 1
ATOM 846 O O . LEU A 1 102 ? -5.879 -7.913 -7.295 1.00 93.00 102 LEU A O 1
ATOM 850 N N . ILE A 1 103 ? -6.036 -9.540 -5.750 1.00 91.88 103 ILE A N 1
ATOM 851 C CA . ILE A 1 103 ? -5.244 -10.523 -6.503 1.00 91.88 103 ILE A CA 1
ATOM 852 C C . ILE A 1 103 ? -5.884 -10.799 -7.868 1.00 91.88 103 ILE A C 1
ATOM 854 O O . ILE A 1 103 ? -5.208 -10.701 -8.890 1.00 91.88 103 ILE A O 1
ATOM 858 N N . LEU A 1 104 ? -7.192 -11.072 -7.903 1.00 93.56 104 LEU A N 1
ATOM 859 C CA . LEU A 1 104 ? -7.912 -11.304 -9.157 1.00 93.56 104 LEU A CA 1
ATOM 860 C C . LEU A 1 104 ? -7.829 -10.096 -10.094 1.00 93.56 104 LEU A C 1
A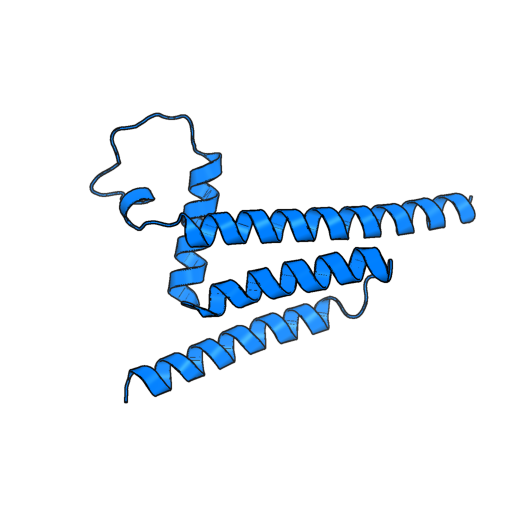TOM 862 O O . LEU A 1 104 ? -7.589 -10.273 -11.284 1.00 93.56 104 LEU A O 1
ATOM 866 N N . SER A 1 105 ? -7.989 -8.876 -9.573 1.00 92.00 105 SER A N 1
ATOM 867 C CA . SER A 1 105 ? -7.957 -7.658 -10.391 1.00 92.00 105 SER A CA 1
ATOM 868 C C . SER A 1 105 ? -6.613 -7.457 -11.089 1.00 92.00 105 SER A C 1
ATOM 870 O O . SER A 1 105 ? -6.576 -7.063 -12.252 1.00 92.00 105 SER A O 1
ATOM 872 N N . ILE A 1 106 ? -5.516 -7.786 -10.406 1.00 92.12 106 ILE A N 1
ATOM 873 C CA . ILE A 1 106 ? -4.169 -7.656 -10.954 1.00 92.12 106 ILE A CA 1
ATOM 874 C C . ILE A 1 106 ? -3.904 -8.758 -11.981 1.00 92.12 106 ILE A C 1
ATOM 876 O O . ILE A 1 106 ? -3.372 -8.463 -13.046 1.00 92.12 106 ILE A O 1
ATOM 880 N N . ILE A 1 107 ? -4.322 -10.001 -11.709 1.00 90.69 107 ILE A N 1
ATOM 881 C CA . ILE A 1 107 ? -4.176 -11.116 -12.658 1.00 90.69 107 ILE A CA 1
ATOM 882 C C . ILE A 1 107 ? -4.962 -10.832 -13.941 1.00 90.69 107 ILE A C 1
ATOM 884 O O . ILE A 1 107 ? -4.400 -10.894 -15.031 1.00 90.69 107 ILE A O 1
ATOM 888 N N . PHE A 1 108 ? -6.246 -10.483 -13.830 1.00 91.62 108 PHE A N 1
ATOM 889 C CA . PHE A 1 108 ? -7.072 -10.185 -15.002 1.00 91.62 108 PHE A CA 1
ATOM 890 C C . PHE A 1 108 ? -6.577 -8.958 -15.761 1.00 91.62 108 PHE A C 1
ATOM 892 O O . PHE A 1 108 ? -6.560 -8.976 -16.989 1.00 91.62 108 PHE A O 1
ATOM 899 N N . GLY A 1 109 ? -6.142 -7.914 -15.053 1.00 91.12 109 GLY A N 1
ATOM 900 C CA . GLY A 1 109 ? -5.539 -6.752 -15.691 1.00 91.12 109 GLY A CA 1
ATOM 901 C C . GLY A 1 109 ? -4.276 -7.126 -16.468 1.00 91.12 109 GLY A C 1
ATOM 902 O O . GLY A 1 109 ? -4.109 -6.684 -17.601 1.00 91.12 109 GLY A O 1
ATOM 903 N N . ALA A 1 110 ? -3.393 -7.937 -15.879 1.00 88.94 110 ALA A N 1
ATOM 904 C CA . ALA A 1 110 ? -2.138 -8.323 -16.515 1.00 88.94 110 ALA A CA 1
ATOM 905 C C . ALA A 1 110 ? -2.400 -9.143 -17.783 1.00 88.94 110 ALA A C 1
ATOM 907 O O . ALA A 1 110 ? -1.832 -8.840 -18.829 1.00 88.94 110 ALA A O 1
ATOM 908 N N . LEU A 1 111 ? -3.335 -10.099 -17.713 1.00 89.31 111 LEU A N 1
ATOM 909 C CA . LEU A 1 111 ? -3.792 -10.876 -18.869 1.00 89.31 111 LEU A CA 1
ATOM 910 C C . LEU A 1 111 ? -4.411 -9.992 -19.960 1.00 89.31 111 LEU A C 1
ATOM 912 O O . LEU A 1 111 ? -4.184 -10.214 -21.147 1.00 89.31 111 LEU A O 1
ATOM 916 N N . PHE A 1 112 ? -5.193 -8.980 -19.576 1.00 90.88 112 PHE A N 1
ATOM 917 C CA . PHE A 1 112 ? -5.768 -8.040 -20.533 1.00 90.88 112 PHE A CA 1
ATOM 918 C C . PHE A 1 112 ? -4.671 -7.274 -21.279 1.00 90.88 112 PHE A C 1
ATOM 920 O O . PHE A 1 112 ? -4.695 -7.219 -22.506 1.00 90.88 112 PHE A O 1
ATOM 927 N N . PHE A 1 113 ? -3.692 -6.710 -20.568 1.00 87.75 113 PHE A N 1
ATOM 928 C CA . PHE A 1 113 ? -2.605 -5.979 -21.217 1.00 87.75 113 PHE A CA 1
ATOM 929 C C . PHE A 1 113 ? -1.728 -6.879 -22.083 1.00 87.75 113 PHE A C 1
ATOM 931 O O . PHE A 1 113 ? -1.381 -6.458 -23.180 1.00 87.75 113 PHE A O 1
ATOM 938 N N . SER A 1 114 ? -1.418 -8.105 -21.649 1.00 86.62 114 SER A N 1
ATOM 939 C CA . SER A 1 114 ? -0.607 -9.021 -22.458 1.00 86.62 114 SER A CA 1
ATOM 940 C C . SER A 1 114 ? -1.280 -9.343 -23.792 1.00 86.62 114 SER A C 1
ATOM 942 O O . SER A 1 114 ? -0.649 -9.245 -24.833 1.00 86.62 114 SER A O 1
ATOM 944 N N . ILE A 1 115 ? -2.586 -9.637 -23.782 1.00 91.06 115 ILE A N 1
ATOM 945 C CA . ILE A 1 115 ? -3.322 -9.969 -25.012 1.00 91.06 115 ILE A CA 1
ATOM 946 C C . ILE A 1 115 ? -3.393 -8.774 -25.973 1.00 91.06 115 ILE A C 1
ATOM 948 O O . ILE A 1 115 ? -3.289 -8.965 -27.178 1.00 91.06 115 ILE A O 1
ATOM 952 N N . ASN A 1 116 ? -3.588 -7.553 -25.463 1.00 88.25 116 ASN A N 1
ATOM 953 C CA . ASN A 1 116 ? -3.726 -6.364 -26.313 1.00 88.25 116 ASN A CA 1
ATOM 954 C C . ASN A 1 116 ? -2.387 -5.804 -26.816 1.00 88.25 116 ASN A C 1
ATOM 956 O O . ASN A 1 116 ? -2.385 -5.062 -27.787 1.00 88.25 116 ASN A O 1
ATOM 960 N N . ILE A 1 117 ? -1.272 -6.094 -26.139 1.00 82.50 117 ILE A N 1
ATOM 961 C CA . ILE A 1 117 ? 0.068 -5.656 -26.561 1.00 82.50 117 ILE A CA 1
ATOM 962 C C . ILE A 1 117 ? 0.636 -6.560 -27.662 1.00 82.50 117 ILE A C 1
ATOM 964 O O . ILE A 1 117 ? 1.412 -6.083 -28.485 1.00 82.50 117 ILE A O 1
ATOM 968 N N . ASP A 1 118 ? 0.242 -7.836 -27.687 1.00 66.69 118 ASP A N 1
ATOM 969 C CA . ASP A 1 118 ? 0.691 -8.813 -28.688 1.00 66.69 118 ASP A CA 1
ATOM 970 C C . ASP A 1 118 ? -0.100 -8.752 -30.019 1.00 66.69 118 ASP A C 1
ATOM 972 O O . ASP A 1 118 ? 0.225 -9.490 -30.953 1.00 66.69 118 ASP A O 1
ATOM 976 N N . GLN A 1 119 ? -1.132 -7.900 -30.118 1.00 55.28 119 GLN A N 1
ATOM 977 C CA . GLN A 1 119 ? -1.908 -7.633 -31.345 1.00 55.28 119 GLN A CA 1
ATOM 978 C C . GLN A 1 119 ? -1.397 -6.399 -32.089 1.00 55.28 119 GLN A C 1
ATOM 980 O O . GLN A 1 119 ? -1.355 -6.466 -33.340 1.00 55.28 119 GLN A O 1
#

Sequence (119 aa):
MEKIITFIKVKLIELAGIVTIFSGLAYFISLTTYSANNISYVFPPDKNTHNKFFSFFYYISDFFLQAFGILAFLIFLNLIIWGGYLILKKRIENFSIKLLFLILSIIFGALFFSINIDQ

Secondary structure (DSSP, 8-state):
-HHHHHHHHHHHHHHHHHHHHHHHHHHHHHHHH--GGGG-SSS--S--TT-HHHHHHHHHHHHHHHHHGGGHHHHHHHHHHHHHHHHHH-S--SHHHHHHHHHHHHHHHHHHHHHHH--

Foldseek 3Di:
DVVVVVVVLLVVLLVVLVVLLVVLVLLVVLLVPADPQPQDPPDHPPDDPPPPVSVVSNVVNVVLCVVQNPCSNVSSVLSNVVSVVSNVVSDDPPVVVSVVVSVVVSVVNSVVVVVVVVD

pLDDT: mean 86.06, std 12.28, range [47.47, 97.12]